Protein AF-A0A433X3C9-F1 (afdb_monomer_lite)

pLDDT: mean 90.74, std 9.91, range [53.59, 98.69]

Sequence (152 aa):
MRLFLNMAGFLLLQLAITLPAPLFGISFEDNDIPSSPPGWFVISVWFVLFPLMGYARWVVTRPPADRALGAWILGLATLCALYIYYTVGLSSALGISLLWCTLVGNGVVIVLAIVLALRTARRSRWAGVALGLVALWVSFASIGVVRDLIAG

Radius of gyration: 15.82 Å; chains: 1; bounding box: 46×26×42 Å

Foldseek 3Di:
DQLVCLLVVLVCLLCVLQVCCVVVVQDPVPPPLVLDDDPVVVVVLLNQLSSLLSNLLVQQCPVVHPVVLSVLSVVLSNLVSCQSCQQVVVCVPVVDHSLVSLLVSLVVSLVSLQVSLVVSVVRPVSSSVSSNVSNVVSVVVNVSSVVSVVVD

Organism: NCBI:txid1783274

InterPro domains:
  IPR004307 TspO/MBR-related protein [PF03073] (35-143)
  IPR038330 TspO/MBR-related superfamily [G3DSA:1.20.1260.100] (5-147)

Secondary structure (DSSP, 8-state):
-HHHHHHHHHHHHHHHHHTTGGGGT--STT---TTSPPHHHHHHHHHHHHHHHHHHHHHHTSSSP-HHHHHHHHHHHHHHHTHHIIIIIHHHHH---HHHHHHHHHHHHHHHHHHHHHHHHTT-HHHHHHHHHHHHHHHHHHHHHHHHHHH-

Structure (mmCIF, N/CA/C/O backbone):
data_AF-A0A433X3C9-F1
#
_entry.id   AF-A0A433X3C9-F1
#
loop_
_atom_site.group_PDB
_atom_site.id
_atom_site.type_symbol
_atom_site.label_atom_id
_atom_site.label_alt_id
_atom_site.label_comp_id
_atom_site.label_asym_id
_atom_site.label_entity_id
_atom_site.label_seq_id
_atom_site.pdbx_PDB_ins_code
_atom_site.Cartn_x
_atom_site.Cartn_y
_atom_site.Cartn_z
_atom_site.occupancy
_atom_site.B_iso_or_equiv
_atom_site.auth_seq_id
_atom_site.auth_comp_id
_atom_site.auth_asym_id
_atom_site.auth_atom_id
_atom_site.pdbx_PDB_model_num
ATOM 1 N N . MET A 1 1 ? -22.271 -4.595 6.812 1.00 74.75 1 MET A N 1
ATOM 2 C CA . MET A 1 1 ? -22.309 -3.675 5.649 1.00 74.75 1 MET A CA 1
ATOM 3 C C . MET A 1 1 ? -21.133 -2.693 5.586 1.00 74.75 1 MET A C 1
ATOM 5 O O . MET A 1 1 ? -20.443 -2.681 4.580 1.00 74.75 1 MET A O 1
ATOM 9 N N . ARG A 1 2 ? -20.833 -1.910 6.640 1.00 90.19 2 ARG A N 1
ATOM 10 C CA . ARG A 1 2 ? -19.759 -0.884 6.597 1.00 90.19 2 ARG A CA 1
ATOM 11 C C . ARG A 1 2 ? -18.340 -1.416 6.315 1.00 90.19 2 ARG A C 1
ATOM 13 O O . ARG A 1 2 ? -17.568 -0.712 5.678 1.00 90.19 2 ARG A O 1
ATOM 20 N N . LEU A 1 3 ? -18.008 -2.633 6.764 1.00 95.12 3 LEU A N 1
ATOM 21 C CA . LEU A 1 3 ? -16.717 -3.274 6.466 1.00 95.12 3 LEU A CA 1
ATOM 22 C C . LEU A 1 3 ? -16.588 -3.611 4.974 1.00 95.12 3 LEU A C 1
ATOM 24 O O . LEU A 1 3 ? -15.634 -3.184 4.337 1.00 95.12 3 LEU A O 1
ATOM 28 N N . PHE A 1 4 ? -17.580 -4.317 4.424 1.00 96.62 4 PHE A N 1
ATOM 29 C CA . PHE A 1 4 ? -17.607 -4.709 3.014 1.00 96.62 4 PHE A CA 1
ATOM 30 C C . PHE A 1 4 ? -17.439 -3.502 2.085 1.00 96.62 4 PHE A C 1
ATOM 32 O O . PHE A 1 4 ? -16.592 -3.528 1.203 1.00 96.62 4 PHE A O 1
ATOM 39 N N . LEU A 1 5 ? -18.157 -2.403 2.349 1.00 95.94 5 LEU A N 1
ATOM 40 C CA . LEU A 1 5 ? -18.013 -1.162 1.581 1.00 95.94 5 LEU A CA 1
ATOM 41 C C . LEU A 1 5 ? -16.599 -0.564 1.668 1.00 95.94 5 LEU A C 1
ATOM 43 O O . LEU A 1 5 ? -16.130 0.019 0.698 1.00 95.94 5 LEU A O 1
ATOM 47 N N . ASN A 1 6 ? -15.900 -0.707 2.802 1.00 94.50 6 ASN A N 1
ATOM 48 C CA . ASN A 1 6 ? -14.513 -0.248 2.921 1.00 94.50 6 ASN A CA 1
ATOM 49 C C . ASN A 1 6 ? -13.552 -1.121 2.111 1.00 94.50 6 ASN A C 1
ATOM 51 O O . ASN A 1 6 ? -12.712 -0.588 1.399 1.00 94.50 6 ASN A O 1
ATOM 55 N N . MET A 1 7 ? -13.704 -2.444 2.179 1.00 97.44 7 MET A N 1
ATOM 56 C CA . MET A 1 7 ? -12.882 -3.382 1.407 1.00 97.44 7 MET A CA 1
ATOM 57 C C . MET A 1 7 ? -13.105 -3.207 -0.100 1.00 97.44 7 MET A C 1
ATOM 59 O O . MET A 1 7 ? -12.145 -3.057 -0.851 1.00 97.44 7 MET A O 1
ATOM 63 N N . ALA A 1 8 ? -14.369 -3.138 -0.528 1.00 97.50 8 ALA A N 1
ATOM 64 C CA . ALA A 1 8 ? -14.738 -2.878 -1.915 1.00 97.50 8 ALA A CA 1
ATOM 65 C C . ALA A 1 8 ? -14.238 -1.506 -2.387 1.00 97.50 8 ALA A C 1
ATOM 67 O O . ALA A 1 8 ? -13.713 -1.396 -3.485 1.00 97.50 8 ALA A O 1
ATOM 68 N N . GLY A 1 9 ? -14.322 -0.470 -1.545 1.00 97.50 9 GLY A N 1
ATOM 69 C CA . GLY A 1 9 ? -13.798 0.857 -1.870 1.00 97.50 9 GLY A CA 1
ATOM 70 C C . GLY A 1 9 ? -12.293 0.866 -2.153 1.00 97.50 9 GLY A C 1
ATOM 71 O O . GLY A 1 9 ? -11.853 1.579 -3.047 1.00 97.50 9 GLY A O 1
ATOM 72 N N . PHE A 1 10 ? -11.505 0.050 -1.447 1.00 98.00 10 PHE A N 1
ATOM 73 C CA . PHE A 1 10 ? -10.068 -0.079 -1.712 1.00 98.00 10 PHE A CA 1
ATOM 74 C C . PHE A 1 10 ? -9.788 -0.847 -3.008 1.00 98.00 10 PHE A C 1
ATOM 76 O O . PHE A 1 10 ? -8.904 -0.450 -3.758 1.00 98.00 10 PHE A O 1
ATOM 83 N N . LEU A 1 11 ? -10.564 -1.887 -3.320 1.00 97.00 11 LEU A N 1
ATOM 84 C CA . LEU A 1 11 ? -10.474 -2.550 -4.628 1.00 97.00 11 LEU A CA 1
ATOM 85 C C . LEU A 1 11 ? -10.825 -1.597 -5.771 1.00 97.00 11 LEU A C 1
ATOM 87 O O . LEU A 1 11 ? -10.120 -1.538 -6.771 1.00 97.00 11 LEU A O 1
ATOM 91 N N . LEU A 1 12 ? -11.892 -0.816 -5.612 1.00 97.50 12 LEU A N 1
ATOM 92 C CA . LEU A 1 12 ? -12.280 0.182 -6.604 1.00 97.50 12 LEU A CA 1
ATOM 93 C C . LEU A 1 12 ? -11.212 1.267 -6.755 1.00 97.50 12 LEU A C 1
ATOM 95 O O . LEU A 1 12 ? -10.946 1.672 -7.877 1.00 97.50 12 LEU A O 1
ATOM 99 N N . LEU A 1 13 ? -10.566 1.695 -5.664 1.00 96.94 13 LEU A N 1
ATOM 100 C CA . LEU A 1 13 ? -9.425 2.615 -5.715 1.00 96.94 13 LEU A CA 1
ATOM 101 C C . LEU A 1 13 ? -8.271 2.032 -6.539 1.00 96.94 13 LEU A C 1
ATOM 103 O O . LEU A 1 13 ? -7.744 2.726 -7.404 1.00 96.94 13 LEU A O 1
ATOM 107 N N . GLN A 1 14 ? -7.903 0.771 -6.285 1.00 95.88 14 GLN A N 1
ATOM 108 C CA . GLN A 1 14 ? -6.870 0.075 -7.051 1.00 95.88 14 GLN A CA 1
ATOM 109 C C . GLN A 1 14 ? -7.214 0.101 -8.540 1.00 95.88 14 GLN A C 1
ATOM 111 O O . GLN A 1 14 ? -6.445 0.628 -9.333 1.00 95.88 14 GLN A O 1
ATOM 116 N N . LEU A 1 15 ? -8.396 -0.402 -8.905 1.00 94.94 15 LEU A N 1
ATOM 117 C CA . LEU A 1 15 ? -8.821 -0.503 -10.300 1.00 94.94 15 LEU A CA 1
ATOM 118 C C . LEU A 1 15 ? -8.936 0.864 -10.977 1.00 94.94 15 LEU A C 1
ATOM 120 O O . LEU A 1 15 ? -8.486 1.019 -12.106 1.00 94.94 15 LEU A O 1
ATOM 124 N N . ALA A 1 16 ? -9.498 1.860 -10.291 1.00 95.69 16 ALA A N 1
ATOM 125 C CA . ALA A 1 16 ? -9.671 3.204 -10.834 1.00 95.69 16 ALA A CA 1
ATOM 126 C C . ALA A 1 16 ? -8.336 3.880 -11.163 1.00 95.69 16 ALA A C 1
ATOM 128 O O . ALA A 1 16 ? -8.273 4.658 -12.109 1.00 95.69 16 ALA A O 1
ATOM 129 N N . ILE A 1 17 ? -7.282 3.585 -10.398 1.00 93.75 17 ILE A N 1
ATOM 130 C CA . ILE A 1 17 ? -5.947 4.133 -10.639 1.00 93.75 17 ILE A CA 1
ATOM 131 C C . ILE A 1 17 ? -5.175 3.275 -11.641 1.00 93.75 17 ILE A C 1
ATOM 133 O O . ILE A 1 17 ? -4.511 3.832 -12.500 1.00 93.75 17 ILE A O 1
ATOM 137 N N . THR A 1 18 ? -5.246 1.944 -11.582 1.00 89.69 18 THR A N 1
ATOM 138 C CA . THR A 1 18 ? -4.386 1.095 -12.423 1.00 89.69 18 THR A CA 1
ATOM 139 C C . THR A 1 18 ? -4.945 0.838 -13.821 1.00 89.69 18 THR A C 1
ATOM 141 O O . THR A 1 18 ? -4.165 0.697 -14.757 1.00 89.69 18 THR A O 1
ATOM 144 N N . LEU A 1 19 ? -6.273 0.769 -14.000 1.00 91.12 19 LEU A N 1
ATOM 145 C CA . LEU A 1 19 ? -6.885 0.500 -15.313 1.00 91.12 19 LEU A CA 1
ATOM 146 C C . LEU A 1 19 ? -6.600 1.578 -16.372 1.00 91.12 19 LEU A C 1
ATOM 148 O O . LEU A 1 19 ? -6.465 1.209 -17.535 1.00 91.12 19 LEU A O 1
ATOM 152 N N . PRO A 1 20 ? -6.491 2.877 -16.033 1.00 91.69 20 PRO A N 1
ATOM 153 C CA . PRO A 1 20 ? -6.126 3.895 -17.014 1.00 91.69 20 PRO A CA 1
ATOM 154 C C . PRO A 1 20 ? -4.658 3.862 -17.450 1.00 91.69 20 PRO A C 1
ATOM 156 O O . PRO A 1 20 ? -4.336 4.500 -18.444 1.00 91.69 20 PRO A O 1
ATOM 159 N N . ALA A 1 21 ? -3.755 3.173 -16.742 1.00 88.19 21 ALA A N 1
ATOM 160 C CA . ALA A 1 21 ? -2.315 3.230 -17.021 1.00 88.19 21 ALA A CA 1
ATOM 161 C C . ALA A 1 21 ? -1.941 2.887 -18.485 1.00 88.19 21 ALA A C 1
ATOM 163 O O . ALA A 1 21 ? -1.199 3.668 -19.088 1.00 88.19 21 ALA A O 1
ATOM 164 N N . PRO A 1 22 ? -2.524 1.850 -19.125 1.00 87.88 22 PRO A N 1
ATOM 165 C CA . PRO A 1 22 ? -2.270 1.561 -20.538 1.00 87.88 22 PRO A CA 1
ATOM 166 C C . PRO A 1 22 ? -2.698 2.684 -21.493 1.00 87.88 22 PRO A C 1
ATOM 168 O O . PRO A 1 22 ? -2.085 2.856 -22.542 1.00 87.88 22 PRO A O 1
ATOM 171 N N . LEU A 1 23 ? -3.703 3.495 -21.130 1.00 88.62 23 LEU A N 1
ATOM 172 C CA . LEU A 1 23 ? -4.127 4.653 -21.935 1.00 88.62 23 LEU A CA 1
ATOM 173 C C . LEU A 1 23 ? -3.048 5.745 -21.997 1.00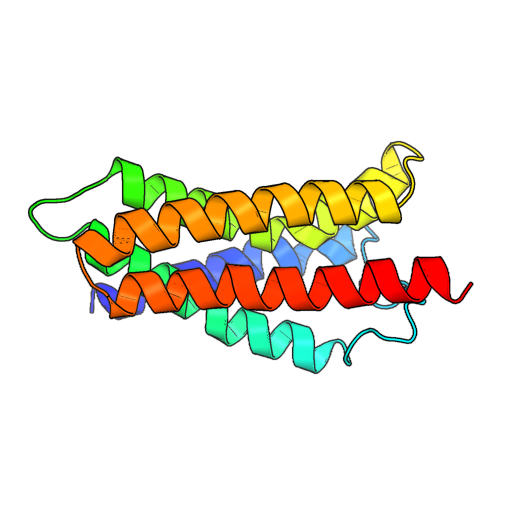 88.62 23 LEU A C 1
ATOM 175 O O . LEU A 1 23 ? -3.068 6.576 -22.899 1.00 88.62 23 LEU A O 1
ATOM 179 N N . PHE A 1 24 ? -2.108 5.733 -21.050 1.00 84.12 24 PHE A N 1
ATOM 180 C CA . PHE A 1 24 ? -0.953 6.628 -21.006 1.00 84.12 24 PHE A CA 1
ATOM 181 C C . PHE A 1 24 ? 0.325 5.974 -21.552 1.00 84.12 24 PHE A C 1
ATOM 183 O O . PHE A 1 24 ? 1.406 6.528 -21.375 1.00 84.12 24 PHE A O 1
ATOM 190 N N . GLY A 1 25 ? 0.224 4.799 -22.187 1.00 82.75 25 GLY A N 1
ATOM 191 C CA . GLY A 1 25 ? 1.384 4.047 -22.678 1.00 82.75 25 GLY A CA 1
ATOM 192 C C . GLY A 1 25 ? 2.236 3.434 -21.564 1.00 82.75 25 GLY A C 1
ATOM 193 O O . GLY A 1 25 ? 3.402 3.129 -21.783 1.00 82.75 25 GLY A O 1
ATOM 194 N N . ILE A 1 26 ? 1.676 3.277 -20.361 1.00 82.00 26 ILE A N 1
ATOM 195 C CA . ILE A 1 26 ? 2.362 2.695 -19.207 1.00 82.00 26 ILE A CA 1
ATOM 196 C C . ILE A 1 26 ? 1.934 1.226 -19.105 1.00 82.00 26 ILE A C 1
ATOM 198 O O . ILE A 1 26 ? 0.787 0.932 -18.757 1.00 82.00 26 ILE A O 1
ATOM 202 N N . SER A 1 27 ? 2.850 0.308 -19.416 1.00 76.00 27 SER A N 1
ATOM 203 C CA . SER A 1 27 ? 2.619 -1.139 -19.383 1.00 76.00 27 SER A CA 1
ATOM 204 C C . SER A 1 27 ? 3.534 -1.825 -18.359 1.00 76.00 27 SER A C 1
ATOM 206 O O . SER A 1 27 ? 4.620 -1.340 -18.043 1.00 76.00 27 SER A O 1
ATOM 208 N N . PHE A 1 28 ? 3.076 -2.953 -17.804 1.00 65.00 28 PHE A N 1
ATOM 209 C CA . PHE A 1 28 ? 3.917 -3.818 -16.968 1.00 65.00 28 PHE A CA 1
ATOM 210 C C . PHE A 1 28 ? 4.710 -4.845 -17.781 1.00 65.00 28 PHE A C 1
ATOM 212 O O . PHE A 1 28 ? 5.657 -5.410 -17.236 1.00 65.00 28 PHE A O 1
ATOM 219 N N . GLU A 1 29 ? 4.316 -5.094 -19.032 1.00 62.25 29 GLU A N 1
ATOM 220 C CA . GLU A 1 29 ? 4.902 -6.127 -19.895 1.00 62.25 29 GLU A CA 1
ATOM 221 C C . GLU A 1 29 ? 6.310 -5.752 -20.371 1.00 62.25 29 GLU A C 1
ATOM 223 O O . GLU A 1 29 ? 7.119 -6.642 -20.594 1.00 62.25 29 GLU A O 1
ATOM 228 N N . ASP A 1 30 ? 6.635 -4.457 -20.407 1.00 53.59 30 ASP A N 1
ATOM 229 C CA . ASP A 1 30 ? 7.946 -3.950 -20.841 1.00 53.59 30 ASP A CA 1
ATOM 230 C C . ASP A 1 30 ? 9.038 -4.016 -19.751 1.00 53.59 30 ASP A C 1
ATOM 232 O O . ASP A 1 30 ? 10.141 -3.500 -19.930 1.00 53.59 30 ASP A O 1
ATOM 236 N N . ASN A 1 31 ? 8.751 -4.613 -18.587 1.00 56.91 31 ASN A N 1
ATOM 237 C CA . ASN A 1 31 ? 9.751 -4.781 -17.531 1.00 56.91 31 ASN A CA 1
ATOM 238 C C . ASN A 1 31 ? 10.497 -6.110 -17.719 1.00 56.91 31 ASN A C 1
ATOM 240 O O . ASN A 1 31 ? 10.066 -7.139 -17.200 1.00 56.91 31 ASN A O 1
ATOM 244 N N . ASP A 1 32 ? 11.646 -6.067 -18.397 1.00 56.12 32 ASP A N 1
ATOM 245 C CA . ASP A 1 32 ? 12.600 -7.180 -18.585 1.00 56.12 32 ASP A CA 1
ATOM 246 C C . ASP A 1 32 ? 13.318 -7.590 -17.276 1.00 56.12 32 ASP A C 1
AT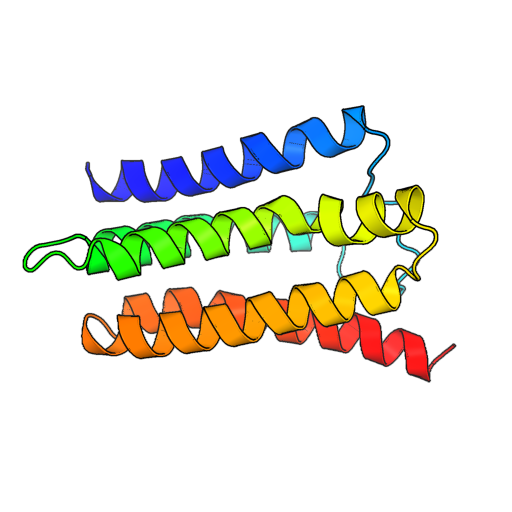OM 248 O O . ASP A 1 32 ? 14.535 -7.744 -17.234 1.00 56.12 32 ASP A O 1
ATOM 252 N N . ILE A 1 33 ? 12.590 -7.731 -16.166 1.00 64.00 33 ILE A N 1
ATOM 253 C CA . ILE A 1 33 ? 13.123 -8.145 -14.860 1.00 64.00 33 ILE A CA 1
ATOM 254 C C . ILE A 1 33 ? 12.932 -9.668 -14.750 1.00 64.00 33 ILE A C 1
ATOM 256 O O . ILE A 1 33 ? 11.828 -10.105 -14.402 1.00 64.00 33 ILE A O 1
ATOM 260 N N . PRO A 1 34 ? 13.952 -10.508 -15.035 1.00 64.81 34 PRO A N 1
ATOM 261 C CA . PRO A 1 34 ? 13.771 -11.955 -15.190 1.00 64.81 34 PRO A CA 1
ATOM 262 C C . PRO A 1 34 ? 13.348 -12.650 -13.894 1.00 64.81 34 PRO A C 1
ATOM 264 O O . PRO A 1 34 ? 12.760 -13.731 -13.926 1.00 64.81 34 PRO A O 1
ATOM 267 N N . SER A 1 35 ? 13.649 -12.042 -12.742 1.00 70.94 35 SER A N 1
ATOM 268 C CA . SER A 1 35 ? 13.260 -12.562 -11.431 1.00 70.94 35 SER A CA 1
ATOM 269 C C . SER A 1 35 ? 11.838 -12.181 -11.004 1.00 70.94 35 SER A C 1
ATOM 271 O O . SER A 1 35 ? 11.370 -12.652 -9.960 1.00 70.94 35 SER A O 1
ATOM 273 N N . SER A 1 36 ? 11.133 -11.352 -11.783 1.00 75.19 36 SER A N 1
ATOM 274 C CA . SER A 1 36 ? 9.777 -10.926 -11.442 1.00 75.19 36 SER A CA 1
ATOM 275 C C . SER A 1 36 ? 8.779 -12.076 -11.578 1.00 75.19 36 SER A C 1
ATOM 277 O O . SER A 1 36 ? 8.798 -12.811 -12.568 1.00 75.19 36 SER A O 1
ATOM 279 N N . PRO A 1 37 ? 7.862 -12.249 -10.607 1.00 80.56 37 PRO A N 1
ATOM 280 C CA . PRO A 1 37 ? 6.785 -13.209 -10.762 1.00 80.56 37 PRO A CA 1
ATOM 281 C C . PRO A 1 37 ? 5.876 -12.808 -11.936 1.00 80.56 37 PRO A C 1
ATOM 283 O O . PRO A 1 37 ? 5.793 -11.625 -12.276 1.00 80.56 37 PRO A O 1
ATOM 286 N N . PRO A 1 38 ? 5.129 -13.764 -12.517 1.00 83.81 38 PRO A N 1
ATOM 287 C CA . PRO A 1 38 ? 4.192 -13.471 -13.595 1.00 83.81 38 PRO A CA 1
ATOM 288 C C . PRO A 1 38 ? 3.218 -12.344 -13.226 1.00 83.81 38 PRO A C 1
ATOM 290 O O . PRO A 1 38 ? 2.720 -12.294 -12.098 1.00 83.81 38 PRO A O 1
ATOM 293 N N . GLY A 1 39 ? 2.867 -11.485 -14.188 1.00 82.38 39 GLY A N 1
ATOM 294 C CA . GLY A 1 39 ? 1.995 -10.328 -13.941 1.00 82.38 39 GLY A CA 1
ATOM 295 C C . GLY A 1 39 ? 0.652 -10.685 -13.287 1.00 82.38 39 GLY A C 1
ATOM 296 O O . GLY A 1 39 ? 0.197 -9.989 -12.378 1.00 82.38 39 GLY A O 1
ATOM 297 N N . TRP A 1 40 ? 0.053 -11.827 -13.650 1.00 83.81 40 TRP A N 1
ATOM 298 C CA . TRP A 1 40 ? -1.189 -12.311 -13.030 1.00 83.81 40 TRP A CA 1
ATOM 299 C C . TRP A 1 40 ? -1.041 -12.576 -11.522 1.00 83.81 40 TRP A C 1
ATOM 301 O O . TRP A 1 40 ? -1.988 -12.357 -10.760 1.00 83.81 40 TRP A O 1
ATOM 311 N N . PHE A 1 41 ? 0.141 -13.009 -11.070 1.00 88.56 41 PHE A N 1
ATOM 312 C CA . PHE A 1 41 ? 0.423 -13.250 -9.657 1.00 88.56 41 PHE A CA 1
ATOM 313 C C . PHE A 1 41 ? 0.513 -11.926 -8.897 1.00 88.56 41 PHE A C 1
ATOM 315 O O . PHE A 1 41 ? -0.111 -11.779 -7.847 1.00 88.56 41 PHE A O 1
ATOM 322 N N . VAL A 1 42 ? 1.199 -10.927 -9.465 1.00 88.75 42 VAL A N 1
ATOM 323 C CA . VAL A 1 42 ? 1.278 -9.569 -8.899 1.00 88.75 42 VAL A CA 1
ATOM 324 C C . VAL A 1 42 ? -0.118 -8.966 -8.736 1.00 88.75 42 VAL A C 1
ATOM 326 O O . VAL A 1 42 ? -0.456 -8.467 -7.661 1.00 88.75 42 VAL A O 1
ATOM 329 N N . ILE A 1 43 ? -0.957 -9.066 -9.772 1.00 89.19 43 ILE A N 1
ATOM 330 C CA . ILE A 1 43 ? -2.351 -8.604 -9.736 1.00 89.19 43 ILE A CA 1
ATOM 331 C C . ILE A 1 43 ? -3.113 -9.311 -8.610 1.00 89.19 43 ILE A C 1
ATOM 333 O O . ILE A 1 43 ? -3.747 -8.649 -7.787 1.00 89.19 43 ILE A O 1
ATOM 337 N N . SER A 1 44 ? -3.007 -10.638 -8.530 1.00 93.12 44 SER A N 1
ATOM 338 C CA . SER A 1 44 ? -3.702 -11.449 -7.522 1.00 93.12 44 SER A CA 1
ATOM 339 C C . SER A 1 44 ? -3.320 -11.056 -6.093 1.00 93.12 44 SER A C 1
ATOM 341 O O . SER A 1 44 ? -4.193 -10.937 -5.234 1.00 93.12 44 SER A O 1
ATOM 343 N N . VAL A 1 45 ? -2.035 -10.792 -5.835 1.00 95.75 45 VAL A N 1
ATOM 344 C CA . VAL A 1 45 ? -1.571 -10.334 -4.518 1.00 95.75 45 VAL A CA 1
ATOM 345 C C . VAL A 1 45 ? -2.201 -8.991 -4.157 1.00 95.75 45 VAL A C 1
ATOM 347 O O . VAL A 1 45 ? -2.743 -8.844 -3.060 1.00 95.75 45 VAL A O 1
ATOM 350 N N . TRP A 1 46 ? -2.217 -8.021 -5.073 1.00 95.62 46 TRP A N 1
ATOM 351 C CA . TRP A 1 46 ? -2.839 -6.723 -4.798 1.00 95.62 46 TRP A CA 1
ATOM 352 C C . TRP A 1 46 ? -4.355 -6.817 -4.594 1.00 95.62 46 TRP A C 1
ATOM 354 O O . TRP A 1 46 ? -4.877 -6.175 -3.681 1.00 95.62 46 TRP A O 1
ATOM 364 N N . PHE A 1 47 ? -5.041 -7.697 -5.331 1.00 96.12 47 PHE A N 1
ATOM 365 C CA . PHE A 1 47 ? -6.460 -8.005 -5.109 1.00 96.12 47 PHE A CA 1
ATOM 366 C C . PHE A 1 47 ? -6.756 -8.531 -3.696 1.00 96.12 47 PHE A C 1
ATOM 368 O O . PHE A 1 47 ? -7.882 -8.401 -3.224 1.00 96.12 47 PHE A O 1
ATOM 375 N N . VAL A 1 48 ? -5.764 -9.089 -2.997 1.00 98.00 48 VAL A N 1
ATOM 376 C CA . VAL A 1 48 ? -5.879 -9.481 -1.584 1.00 98.00 48 VAL A CA 1
ATOM 377 C C . VAL A 1 48 ? -5.466 -8.338 -0.652 1.00 98.00 48 VAL A C 1
ATOM 379 O O . VAL A 1 48 ? -6.168 -8.041 0.318 1.00 98.00 48 VAL A O 1
ATOM 382 N N . LEU A 1 49 ? -4.353 -7.660 -0.938 1.00 98.19 49 LEU A N 1
ATOM 383 C CA . LEU A 1 49 ? -3.798 -6.622 -0.063 1.00 98.19 49 LEU A CA 1
ATOM 384 C C . LEU A 1 49 ? -4.689 -5.374 0.042 1.00 98.19 49 LEU A C 1
ATOM 386 O O . LEU A 1 49 ? -4.819 -4.813 1.132 1.00 98.19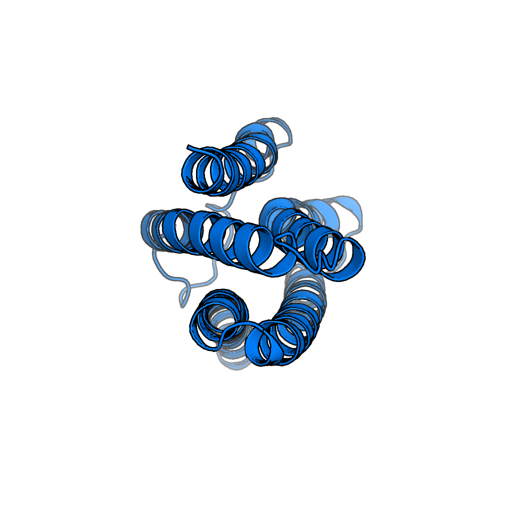 49 LEU A O 1
ATOM 390 N N . PHE A 1 50 ? -5.348 -4.943 -1.037 1.00 98.38 50 PHE A N 1
ATOM 391 C CA . PHE A 1 50 ? -6.236 -3.772 -0.994 1.00 98.38 50 PHE A CA 1
ATOM 392 C C . PHE A 1 50 ? -7.442 -3.963 -0.060 1.00 98.38 50 PHE A C 1
ATOM 394 O O . PHE A 1 50 ? -7.654 -3.116 0.816 1.00 98.38 50 PHE A O 1
ATOM 401 N N . PRO A 1 51 ? -8.197 -5.075 -0.137 1.00 98.38 51 PRO A N 1
ATOM 402 C CA . PRO A 1 51 ? -9.211 -5.403 0.861 1.00 98.38 51 PRO A CA 1
ATOM 403 C C . PRO A 1 51 ? -8.676 -5.434 2.293 1.00 98.38 51 PRO A C 1
ATOM 405 O O . PRO A 1 51 ? -9.350 -4.951 3.203 1.00 98.38 51 PRO A O 1
ATOM 408 N N . LEU A 1 52 ? -7.467 -5.961 2.510 1.00 98.44 52 LEU A N 1
ATOM 409 C CA . LEU A 1 52 ? -6.832 -6.003 3.831 1.00 98.44 52 LEU A CA 1
ATOM 410 C C . LEU A 1 52 ? -6.514 -4.601 4.375 1.00 98.44 52 LEU A C 1
ATOM 412 O O . LEU A 1 52 ? -6.775 -4.327 5.550 1.00 98.44 52 LEU A O 1
ATOM 416 N N . MET A 1 53 ? -6.047 -3.680 3.528 1.00 98.62 53 MET A N 1
ATOM 417 C CA . MET A 1 53 ? -5.901 -2.264 3.889 1.00 98.62 53 MET A CA 1
ATOM 418 C C . MET A 1 53 ? -7.260 -1.617 4.206 1.00 98.62 53 MET A C 1
ATOM 420 O O . MET A 1 53 ? -7.382 -0.891 5.196 1.00 98.62 53 MET A O 1
ATOM 424 N N . GLY A 1 54 ? -8.307 -1.936 3.438 1.00 98.19 54 GLY A N 1
ATOM 425 C CA . GLY A 1 54 ? -9.680 -1.497 3.713 1.00 98.19 54 GLY A CA 1
ATOM 426 C C . GLY A 1 54 ? -10.214 -2.015 5.055 1.00 98.19 54 GLY A C 1
ATOM 427 O O . GLY A 1 54 ? -10.832 -1.265 5.815 1.00 98.19 54 GLY A O 1
ATOM 428 N N . TYR A 1 55 ? -9.916 -3.270 5.403 1.00 98.38 55 TYR A N 1
ATOM 429 C CA . TYR A 1 55 ? -10.192 -3.829 6.728 1.00 98.38 55 TYR A CA 1
ATOM 430 C C . TYR A 1 55 ? -9.445 -3.062 7.828 1.00 98.38 55 TYR A C 1
ATOM 432 O O . TYR A 1 55 ? -10.067 -2.641 8.807 1.00 98.38 55 TYR A O 1
ATOM 440 N N . ALA A 1 56 ? -8.143 -2.813 7.660 1.00 98.38 56 ALA A N 1
ATOM 441 C CA . ALA A 1 56 ? -7.347 -2.077 8.640 1.00 98.38 56 ALA A CA 1
ATOM 442 C C . ALA A 1 56 ? -7.876 -0.650 8.861 1.00 98.38 56 ALA A C 1
ATOM 444 O O . ALA A 1 56 ? -8.059 -0.221 10.005 1.00 98.38 56 ALA A O 1
ATOM 445 N N . ARG A 1 57 ? -8.225 0.058 7.779 1.00 98.31 57 ARG A N 1
ATOM 446 C CA . ARG A 1 57 ? -8.852 1.384 7.848 1.00 98.31 57 ARG A CA 1
ATOM 447 C C . ARG A 1 57 ? -10.195 1.339 8.571 1.00 98.31 57 ARG A C 1
ATOM 449 O O . ARG A 1 57 ? -10.478 2.201 9.409 1.00 98.31 57 ARG A O 1
ATOM 456 N N . TRP A 1 58 ? -11.036 0.352 8.267 1.00 97.88 58 TRP A N 1
ATOM 457 C CA . TRP A 1 58 ? -12.311 0.180 8.958 1.00 97.88 58 TRP A CA 1
ATOM 458 C C . TRP A 1 58 ? -12.106 0.006 10.465 1.00 97.88 58 TRP A C 1
ATOM 460 O O . TRP A 1 58 ? -12.801 0.654 11.241 1.00 97.88 58 TRP A O 1
ATOM 470 N N . VAL A 1 59 ? -11.120 -0.788 10.895 1.00 97.75 59 VAL A N 1
ATOM 471 C CA . VAL A 1 59 ? -10.824 -0.986 12.323 1.00 97.75 59 VAL A CA 1
ATOM 472 C C . VAL A 1 59 ? -10.443 0.322 13.021 1.00 97.75 59 VAL A C 1
ATOM 474 O O . VAL A 1 59 ? -11.000 0.628 14.075 1.00 97.75 59 VAL A O 1
ATOM 477 N N . VAL A 1 60 ? -9.534 1.118 12.451 1.00 97.50 60 VAL A N 1
ATOM 478 C CA . VAL A 1 60 ? -9.040 2.346 13.113 1.00 97.50 60 VAL A CA 1
ATOM 479 C C . VAL A 1 60 ? -10.052 3.492 13.097 1.00 97.50 60 VAL A C 1
ATOM 481 O O . VAL A 1 60 ? -9.999 4.381 13.943 1.00 97.50 60 VAL A O 1
ATOM 484 N N . THR A 1 61 ? -11.020 3.460 12.179 1.00 96.75 61 THR A N 1
ATOM 485 C CA . THR A 1 61 ? -12.081 4.476 12.082 1.00 96.75 61 THR A CA 1
ATOM 486 C C . THR A 1 61 ? -13.303 4.170 12.953 1.00 96.75 61 THR A C 1
ATOM 488 O O . THR A 1 61 ? -14.233 4.980 13.011 1.00 96.75 61 THR A O 1
ATOM 491 N N . ARG A 1 62 ? -13.311 3.042 13.679 1.00 95.06 62 ARG A N 1
ATOM 492 C CA . ARG A 1 62 ? -14.342 2.735 14.682 1.00 95.06 62 ARG A CA 1
ATOM 493 C C . ARG A 1 62 ? -14.087 3.467 16.006 1.00 95.06 62 ARG A C 1
ATOM 495 O O . ARG A 1 62 ? -12.928 3.671 16.360 1.00 95.06 62 ARG A O 1
ATOM 502 N N . PRO A 1 63 ? -15.148 3.822 16.762 1.00 93.62 63 PRO A N 1
ATOM 503 C CA . PRO A 1 63 ? -15.026 4.481 18.060 1.00 93.62 63 PRO A CA 1
ATOM 504 C C . PRO A 1 63 ? -14.096 3.742 19.045 1.00 93.62 63 PRO A C 1
ATOM 506 O O . PRO A 1 63 ? -14.241 2.527 19.189 1.00 93.62 63 PRO A O 1
ATOM 509 N N . PRO A 1 64 ? -13.178 4.455 19.730 1.00 91.50 64 PRO A N 1
ATOM 510 C CA . PRO A 1 64 ? -12.852 5.872 19.516 1.00 91.50 64 PRO A CA 1
ATOM 511 C C . PRO A 1 64 ? -12.168 6.069 18.152 1.00 91.50 64 PRO A C 1
ATOM 513 O O . PRO A 1 64 ? -11.165 5.436 17.881 1.00 91.50 64 PRO A O 1
ATOM 516 N N . ALA A 1 65 ? -12.689 6.890 17.243 1.00 94.38 65 ALA A N 1
ATOM 517 C CA . ALA A 1 65 ? -12.179 6.901 15.866 1.00 94.38 65 ALA A CA 1
ATOM 518 C C . ALA A 1 65 ? -10.820 7.615 15.758 1.00 94.38 65 ALA A C 1
ATOM 520 O O . ALA A 1 65 ? -10.694 8.754 16.196 1.00 94.38 65 ALA A O 1
ATOM 521 N N . ASP A 1 66 ? -9.838 6.988 15.107 1.00 96.81 66 ASP A N 1
ATOM 522 C CA . ASP A 1 66 ? -8.588 7.634 14.689 1.00 96.81 66 ASP A CA 1
ATOM 523 C C . ASP A 1 66 ? -8.663 7.957 13.189 1.00 96.81 66 ASP A C 1
ATOM 525 O O . ASP A 1 66 ? -8.263 7.182 12.314 1.00 96.81 66 ASP A O 1
ATOM 529 N N . ARG A 1 67 ? -9.269 9.110 12.882 1.00 95.94 67 ARG A N 1
ATOM 530 C CA . ARG A 1 67 ? -9.482 9.556 11.496 1.00 95.94 67 ARG A CA 1
ATOM 531 C C . ARG A 1 67 ? -8.167 9.847 10.776 1.00 95.94 67 ARG A C 1
ATOM 533 O O . ARG A 1 67 ? -8.086 9.596 9.577 1.00 95.94 67 ARG A O 1
ATOM 540 N N . ALA A 1 68 ? -7.156 10.333 11.497 1.00 97.81 68 ALA A N 1
ATOM 541 C CA . ALA A 1 68 ? -5.843 10.618 10.933 1.00 97.81 68 ALA A CA 1
ATOM 542 C C . ALA A 1 68 ? -5.159 9.321 10.490 1.00 97.81 68 ALA A C 1
ATOM 544 O O . ALA A 1 68 ? -4.737 9.215 9.341 1.00 97.81 68 ALA A O 1
ATOM 545 N N . LEU A 1 69 ? -5.128 8.299 11.351 1.00 97.75 69 LEU A N 1
ATOM 546 C CA . LEU A 1 69 ? -4.582 6.989 10.992 1.00 97.75 69 LEU A CA 1
ATOM 547 C C . LEU A 1 69 ? -5.346 6.360 9.819 1.00 97.75 69 LEU A C 1
ATOM 549 O O . LEU A 1 69 ? -4.735 5.826 8.896 1.00 97.75 69 LEU A O 1
ATOM 553 N N . GLY A 1 70 ? -6.676 6.487 9.803 1.00 97.88 70 GLY A N 1
ATOM 554 C CA . GLY A 1 70 ? -7.498 6.037 8.678 1.00 97.88 70 GLY A CA 1
ATOM 555 C C . GLY A 1 70 ? -7.196 6.754 7.353 1.00 97.88 70 GLY A C 1
ATOM 556 O O . GLY A 1 70 ? -7.251 6.120 6.299 1.00 97.88 70 GLY A O 1
ATOM 557 N N . ALA A 1 71 ? -6.867 8.049 7.387 1.00 98.19 71 ALA A N 1
ATOM 558 C CA . ALA A 1 71 ? -6.453 8.813 6.209 1.00 98.19 71 ALA A CA 1
ATOM 559 C C . ALA A 1 71 ? -5.058 8.399 5.720 1.00 98.19 71 ALA A C 1
ATOM 561 O O . ALA A 1 71 ? -4.860 8.236 4.520 1.00 98.19 71 ALA A O 1
ATOM 562 N N . TRP A 1 72 ? -4.120 8.136 6.633 1.00 98.50 72 TRP A N 1
ATOM 563 C CA . TRP A 1 72 ? -2.796 7.630 6.270 1.00 98.50 72 TRP A CA 1
ATOM 564 C C . TRP A 1 72 ? -2.839 6.239 5.627 1.00 98.50 72 TRP A C 1
ATOM 566 O O . TRP A 1 72 ? -2.106 5.999 4.673 1.00 98.50 72 TRP A O 1
ATOM 576 N N . ILE A 1 73 ? -3.722 5.342 6.083 1.00 98.56 73 ILE A N 1
ATOM 577 C CA . ILE A 1 73 ? -3.926 4.033 5.431 1.00 98.56 73 ILE A CA 1
ATOM 578 C C . ILE A 1 73 ? -4.479 4.207 4.011 1.00 98.56 73 ILE A C 1
ATOM 580 O O . ILE A 1 73 ? -4.063 3.495 3.100 1.00 98.56 73 ILE A O 1
ATOM 584 N N . LEU A 1 74 ? -5.388 5.165 3.804 1.00 98.44 74 LEU A N 1
ATOM 585 C CA . LEU A 1 74 ? -5.859 5.501 2.459 1.00 98.44 74 LEU A CA 1
ATOM 586 C C . LEU A 1 74 ? -4.714 6.049 1.594 1.00 98.44 74 LEU A C 1
ATOM 588 O O . LEU A 1 74 ? -4.559 5.610 0.463 1.00 98.44 74 LEU A O 1
ATOM 592 N N . GLY A 1 75 ? -3.883 6.941 2.140 1.00 98.25 75 GLY A N 1
ATOM 593 C CA . GLY A 1 75 ? -2.698 7.464 1.456 1.00 98.25 75 GLY A CA 1
ATOM 594 C C . GLY A 1 75 ? -1.706 6.370 1.056 1.00 98.25 75 GLY A C 1
ATOM 595 O O . GLY A 1 75 ? -1.230 6.373 -0.074 1.00 98.25 75 GLY A O 1
ATOM 596 N N . LEU A 1 76 ? -1.456 5.393 1.936 1.00 98.38 76 LEU A N 1
ATOM 597 C CA . LEU A 1 76 ? -0.638 4.219 1.620 1.00 98.38 76 LEU A CA 1
ATOM 598 C C . LEU A 1 76 ? -1.220 3.428 0.441 1.00 98.38 76 LEU A C 1
ATOM 600 O O . LEU A 1 76 ? -0.481 3.082 -0.475 1.00 98.38 76 LEU A O 1
ATOM 604 N N . ALA A 1 77 ? -2.528 3.157 0.442 1.00 98.19 77 ALA A N 1
ATOM 605 C CA . ALA A 1 77 ? -3.173 2.423 -0.646 1.00 98.19 77 ALA A CA 1
ATOM 606 C C . ALA A 1 77 ? -3.136 3.191 -1.972 1.00 98.19 77 ALA A C 1
ATOM 608 O O . ALA A 1 77 ? -2.859 2.594 -3.009 1.00 98.19 77 ALA A O 1
ATOM 609 N N . THR A 1 78 ? -3.352 4.508 -1.940 1.00 97.75 78 THR A N 1
ATOM 610 C CA . THR A 1 78 ? -3.194 5.370 -3.117 1.00 97.75 78 THR A CA 1
ATOM 611 C C . THR A 1 78 ? -1.763 5.323 -3.639 1.00 97.75 78 THR A C 1
ATOM 613 O O . THR A 1 78 ? -1.568 5.157 -4.837 1.00 97.75 78 THR A O 1
ATOM 616 N N . LEU A 1 79 ? -0.760 5.402 -2.757 1.00 96.75 79 LEU A N 1
ATOM 617 C CA . LEU A 1 79 ? 0.642 5.287 -3.151 1.00 96.75 79 LEU A CA 1
ATOM 618 C C . LEU A 1 79 ? 0.920 3.921 -3.793 1.00 96.75 79 LEU A C 1
ATOM 620 O O . LEU A 1 79 ? 1.479 3.871 -4.877 1.00 96.75 79 LEU A O 1
ATOM 624 N N . CYS A 1 80 ? 0.442 2.826 -3.198 1.00 96.62 80 CYS A N 1
ATOM 625 C CA . CYS A 1 80 ? 0.580 1.490 -3.787 1.00 96.62 80 CYS A CA 1
ATOM 626 C C . CYS A 1 80 ? -0.074 1.394 -5.176 1.00 96.62 80 CYS A C 1
ATOM 628 O O . CYS A 1 80 ? 0.501 0.805 -6.085 1.00 96.62 80 CYS A O 1
ATOM 630 N N . ALA A 1 81 ? -1.257 1.986 -5.363 1.00 95.19 81 ALA A N 1
ATOM 631 C CA . ALA A 1 81 ? -1.944 1.992 -6.655 1.00 95.19 81 ALA A CA 1
ATOM 632 C C . ALA A 1 81 ? -1.207 2.842 -7.704 1.00 95.19 81 ALA A C 1
ATOM 634 O O . ALA A 1 81 ? -1.189 2.500 -8.883 1.00 95.19 81 ALA A O 1
ATOM 635 N N . LEU A 1 82 ? -0.565 3.930 -7.267 1.00 94.69 82 LEU A N 1
ATOM 636 C CA . LEU A 1 82 ? 0.233 4.815 -8.114 1.00 94.69 82 LEU A CA 1
ATOM 637 C C . LEU A 1 82 ? 1.606 4.238 -8.490 1.00 94.69 82 LEU A C 1
ATOM 639 O O . LEU A 1 82 ? 2.340 4.904 -9.218 1.00 94.69 82 LEU A O 1
ATOM 643 N N . TYR A 1 83 ? 1.943 3.022 -8.043 1.00 91.06 83 TYR A N 1
ATOM 644 C CA . TYR A 1 83 ? 3.240 2.384 -8.285 1.00 91.06 83 TYR A CA 1
ATOM 645 C C . TYR A 1 83 ? 3.698 2.493 -9.734 1.00 91.06 83 TYR A C 1
ATOM 647 O O . TYR A 1 83 ? 4.753 3.060 -9.997 1.00 91.06 83 TYR A O 1
ATOM 655 N N . ILE A 1 84 ? 2.866 2.042 -10.674 1.00 88.00 84 ILE A N 1
ATOM 656 C CA . ILE A 1 84 ? 3.218 2.020 -12.098 1.00 88.00 84 ILE A CA 1
ATOM 657 C C . ILE A 1 84 ? 3.511 3.425 -12.658 1.00 88.00 84 ILE A C 1
ATOM 659 O O . ILE A 1 84 ? 4.333 3.593 -13.555 1.00 88.00 84 ILE A O 1
ATOM 663 N N . TYR A 1 85 ? 2.882 4.458 -12.094 1.00 90.56 85 TYR A N 1
ATOM 664 C CA . TYR A 1 85 ? 3.067 5.839 -12.526 1.00 90.56 85 TYR A CA 1
ATOM 665 C C . TYR A 1 85 ? 4.377 6.425 -12.013 1.00 90.56 85 TYR A C 1
ATOM 667 O O . TYR A 1 85 ? 5.080 7.083 -12.775 1.00 90.56 85 TYR A O 1
ATOM 675 N N . TYR A 1 86 ? 4.729 6.204 -10.743 1.00 88.06 86 TYR A N 1
ATOM 676 C CA . TYR A 1 86 ? 5.976 6.755 -10.207 1.00 88.06 86 TYR A CA 1
ATOM 677 C C . TYR A 1 86 ? 7.210 5.915 -10.545 1.00 88.06 86 TYR A C 1
ATOM 679 O O . TYR A 1 86 ? 8.324 6.404 -10.365 1.00 88.06 86 TYR A O 1
ATOM 687 N N . THR A 1 87 ? 7.042 4.673 -11.008 1.00 88.00 87 THR A N 1
ATOM 688 C CA . THR A 1 87 ? 8.144 3.857 -11.528 1.00 88.00 87 THR A CA 1
ATOM 689 C C . THR A 1 87 ? 8.315 4.070 -13.023 1.00 88.00 87 THR A C 1
ATOM 691 O O . THR A 1 87 ? 9.224 4.789 -13.430 1.00 88.00 87 THR A O 1
ATOM 694 N N . VAL A 1 88 ? 7.423 3.503 -13.832 1.00 84.38 88 VAL A N 1
ATOM 695 C CA . VAL A 1 88 ? 7.514 3.525 -15.296 1.00 84.38 88 VAL A CA 1
ATOM 696 C C . VAL A 1 88 ? 7.237 4.929 -15.823 1.00 84.38 88 VAL A C 1
ATOM 698 O O . VAL A 1 88 ? 8.066 5.481 -16.539 1.00 84.38 88 VAL A O 1
ATOM 701 N N . GLY A 1 89 ? 6.129 5.552 -15.406 1.00 85.06 89 GLY A N 1
ATOM 702 C CA . GLY A 1 89 ? 5.740 6.878 -15.906 1.00 85.06 89 GLY A CA 1
ATOM 703 C C . GLY A 1 89 ? 6.748 7.987 -15.574 1.00 85.06 89 GLY A C 1
ATOM 704 O O . GLY A 1 89 ? 7.055 8.832 -16.414 1.00 85.06 89 GLY A O 1
ATOM 705 N N . LEU A 1 90 ? 7.304 7.983 -14.360 1.00 85.06 90 LEU A N 1
ATOM 706 C CA . LEU A 1 90 ? 8.314 8.962 -13.948 1.00 85.06 90 LEU A CA 1
ATOM 707 C C . LEU A 1 90 ? 9.650 8.725 -14.659 1.00 85.06 90 LEU A C 1
ATOM 709 O O . LEU A 1 90 ? 10.309 9.685 -15.056 1.00 85.06 90 LEU A O 1
ATOM 713 N N . SER A 1 91 ? 10.032 7.456 -14.835 1.00 86.06 91 SER A N 1
ATOM 714 C CA . SER A 1 91 ? 11.245 7.084 -15.561 1.00 86.06 91 SER A CA 1
ATOM 715 C C . SER A 1 91 ? 11.172 7.526 -17.022 1.00 86.06 91 SER A C 1
ATOM 717 O O . SER A 1 91 ? 12.095 8.184 -17.502 1.00 86.06 91 SER A O 1
ATOM 719 N N . SER A 1 92 ? 10.045 7.276 -17.699 1.00 84.38 92 SER A N 1
ATOM 720 C CA . SER A 1 92 ? 9.846 7.680 -19.094 1.00 84.38 92 SER A CA 1
ATOM 721 C C . SER A 1 92 ? 9.768 9.198 -19.268 1.00 84.38 92 SER A C 1
ATOM 723 O O . SER A 1 92 ? 10.258 9.723 -20.262 1.00 84.38 92 SER A O 1
ATOM 725 N N . ALA A 1 93 ? 9.168 9.919 -18.314 1.00 85.94 93 ALA A N 1
ATOM 726 C CA . ALA A 1 93 ? 8.986 11.368 -18.414 1.00 85.94 93 ALA A CA 1
ATOM 727 C C . ALA A 1 93 ? 10.240 12.179 -18.044 1.00 85.94 93 ALA A C 1
ATOM 729 O O . ALA A 1 93 ? 10.504 13.208 -18.660 1.00 85.94 93 ALA A O 1
ATOM 730 N N . LEU A 1 94 ? 10.990 11.751 -17.022 1.00 85.75 94 LEU A N 1
ATOM 731 C CA . LEU A 1 94 ? 12.124 12.509 -16.473 1.00 85.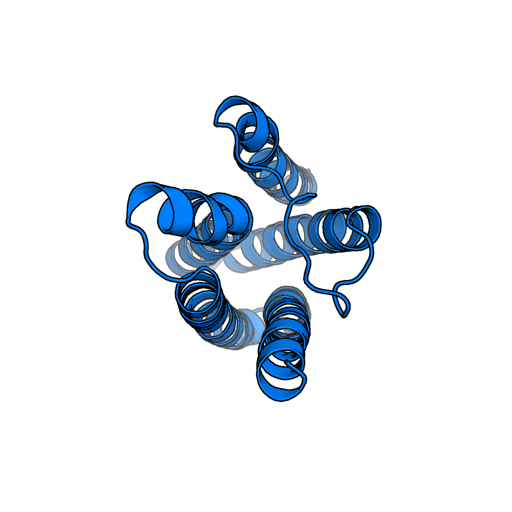75 94 LEU A CA 1
ATOM 732 C C . LEU A 1 94 ? 13.493 11.946 -16.878 1.00 85.75 94 LEU A C 1
ATOM 734 O O . LEU A 1 94 ? 14.512 12.530 -16.518 1.00 85.75 94 LEU A O 1
ATOM 738 N N . GLY A 1 95 ? 13.539 10.805 -17.574 1.00 83.56 95 GLY A N 1
ATOM 739 C CA . GLY A 1 95 ? 14.791 10.123 -17.921 1.00 83.56 95 GLY A CA 1
ATOM 740 C C . GLY A 1 95 ? 15.557 9.587 -16.704 1.00 83.56 95 GLY A C 1
ATOM 741 O O . GLY A 1 95 ? 16.737 9.260 -16.805 1.00 83.56 95 GLY A O 1
ATOM 742 N N . ILE A 1 96 ? 14.908 9.516 -15.538 1.00 85.38 96 ILE A N 1
ATOM 743 C CA . ILE A 1 96 ? 15.481 8.916 -14.330 1.00 85.38 96 ILE A CA 1
ATOM 744 C C . ILE A 1 96 ? 15.457 7.400 -14.508 1.00 85.38 96 ILE A C 1
ATOM 746 O O . ILE A 1 96 ? 14.505 6.850 -15.061 1.00 85.38 96 ILE A O 1
ATOM 750 N N . SER A 1 97 ? 16.480 6.698 -14.020 1.00 86.06 97 SER A N 1
ATOM 751 C CA . SER A 1 97 ? 16.497 5.238 -14.107 1.00 86.06 97 SER A CA 1
ATOM 752 C C . SER A 1 97 ? 15.271 4.636 -13.409 1.00 86.06 97 SER A C 1
ATOM 754 O O . SER A 1 97 ? 14.999 4.961 -12.245 1.00 86.06 97 SER A O 1
ATOM 756 N N . LEU A 1 98 ? 14.616 3.685 -14.072 1.00 84.25 98 LEU A N 1
ATOM 757 C CA . LEU A 1 98 ? 13.518 2.894 -13.514 1.00 84.25 98 LEU A CA 1
ATOM 758 C C . LEU A 1 98 ? 13.881 2.265 -12.159 1.00 84.25 98 LEU A C 1
ATOM 760 O O . LEU A 1 98 ? 13.054 2.210 -11.247 1.00 84.25 98 LEU A O 1
ATOM 764 N N . LEU A 1 99 ? 15.144 1.857 -12.010 1.00 84.50 99 LEU A N 1
ATOM 765 C CA . LEU A 1 99 ? 15.709 1.314 -10.779 1.00 84.50 99 LEU A CA 1
ATOM 766 C C . LEU A 1 99 ? 15.542 2.273 -9.593 1.00 84.50 99 LEU A C 1
ATOM 768 O O . LEU A 1 99 ? 14.907 1.920 -8.601 1.00 84.50 99 LEU A O 1
ATOM 772 N N . TRP A 1 100 ? 16.086 3.490 -9.693 1.00 85.25 100 TRP A N 1
ATOM 773 C CA . TRP A 1 100 ? 16.004 4.492 -8.626 1.00 85.25 100 TRP A CA 1
ATOM 774 C C . TRP A 1 100 ? 14.560 4.856 -8.287 1.00 85.25 100 TRP A C 1
ATOM 776 O O . TRP A 1 100 ? 14.205 4.889 -7.108 1.00 85.25 100 TRP A O 1
ATOM 786 N N . CYS A 1 101 ? 13.713 5.057 -9.300 1.00 88.12 101 CYS A N 1
ATOM 787 C CA . CYS A 1 101 ? 12.287 5.315 -9.100 1.00 88.12 101 CYS A CA 1
ATOM 788 C C . CYS A 1 101 ? 11.611 4.181 -8.312 1.00 88.12 101 CYS A C 1
ATOM 790 O O . CYS A 1 101 ? 10.855 4.433 -7.371 1.00 88.12 101 CYS A O 1
ATOM 792 N N . THR A 1 102 ? 11.940 2.930 -8.642 1.00 88.81 102 THR A N 1
ATOM 793 C CA . THR A 1 102 ? 11.396 1.742 -7.975 1.00 88.81 102 THR A CA 1
ATOM 794 C C . THR A 1 102 ? 11.894 1.605 -6.541 1.00 88.81 102 THR A C 1
ATOM 796 O O . THR A 1 102 ? 11.082 1.425 -5.635 1.00 88.81 102 THR A O 1
ATOM 799 N N . LEU A 1 103 ? 13.201 1.732 -6.301 1.00 91.00 103 LEU A N 1
ATOM 800 C CA . LEU A 1 103 ? 13.785 1.582 -4.964 1.00 91.00 103 LEU A CA 1
ATOM 801 C C . LEU A 1 103 ? 13.320 2.679 -4.005 1.00 91.00 103 LEU A C 1
ATOM 803 O O . LEU A 1 103 ? 12.941 2.380 -2.873 1.00 91.00 103 LEU A O 1
ATOM 807 N N . VAL A 1 104 ? 13.300 3.938 -4.453 1.00 93.50 104 VAL A N 1
ATOM 808 C CA . VAL A 1 104 ? 12.832 5.060 -3.628 1.00 93.50 104 VAL A CA 1
ATOM 809 C C . VAL A 1 104 ? 11.342 4.911 -3.332 1.00 93.50 104 VAL A C 1
ATOM 811 O O . VAL A 1 104 ? 10.942 4.980 -2.168 1.00 93.50 104 VAL A O 1
ATOM 814 N N . GLY A 1 105 ? 10.522 4.649 -4.354 1.00 93.25 105 GLY A N 1
ATOM 815 C CA . GLY A 1 105 ? 9.082 4.467 -4.182 1.00 93.25 105 GLY A CA 1
ATOM 816 C C . GLY A 1 105 ? 8.746 3.310 -3.240 1.00 93.25 105 GLY A C 1
ATOM 817 O O . GLY A 1 105 ? 7.990 3.486 -2.283 1.00 93.25 105 GLY A O 1
ATOM 818 N N . ASN A 1 106 ? 9.366 2.145 -3.443 1.00 95.00 106 ASN A N 1
ATOM 819 C CA . ASN A 1 106 ? 9.174 0.991 -2.567 1.00 95.00 106 ASN A CA 1
ATOM 820 C C . ASN A 1 106 ? 9.682 1.254 -1.148 1.00 95.00 106 ASN A C 1
ATOM 822 O O . ASN A 1 106 ? 9.007 0.880 -0.192 1.00 95.00 106 ASN A O 1
ATOM 826 N N . GLY A 1 107 ? 10.819 1.935 -0.987 1.00 96.31 107 GLY A N 1
ATOM 827 C CA . GLY A 1 107 ? 11.346 2.318 0.324 1.00 96.31 107 GLY A CA 1
ATOM 828 C C . GLY A 1 107 ? 10.353 3.168 1.120 1.00 96.31 107 GLY A C 1
ATOM 829 O O . GLY A 1 107 ? 10.077 2.870 2.285 1.00 96.31 107 GLY A O 1
ATOM 830 N N . VAL A 1 108 ? 9.741 4.169 0.477 1.00 96.88 108 VAL A N 1
ATOM 831 C CA . VAL A 1 108 ? 8.691 4.999 1.093 1.00 96.88 108 VAL A CA 1
ATOM 832 C C . VAL A 1 108 ? 7.482 4.149 1.489 1.00 96.88 108 VAL A C 1
ATOM 834 O O . VAL A 1 108 ? 7.004 4.258 2.622 1.00 96.88 108 VAL A O 1
ATOM 837 N N . VAL A 1 109 ? 7.007 3.273 0.597 1.00 97.75 109 VAL A N 1
ATOM 838 C CA . VAL A 1 109 ? 5.867 2.379 0.868 1.00 97.75 109 VAL A CA 1
ATOM 839 C C . VAL A 1 109 ? 6.162 1.433 2.033 1.00 97.75 109 VAL A C 1
ATOM 841 O O . VAL A 1 109 ? 5.319 1.295 2.918 1.00 97.75 109 VAL A O 1
ATOM 844 N N . ILE A 1 110 ? 7.348 0.819 2.083 1.00 98.12 110 ILE A N 1
ATOM 845 C CA . ILE A 1 110 ? 7.758 -0.109 3.148 1.00 98.12 110 ILE A CA 1
ATOM 846 C C . ILE A 1 110 ? 7.770 0.604 4.500 1.00 98.12 110 ILE A C 1
ATOM 848 O O . ILE A 1 110 ? 7.131 0.135 5.444 1.00 98.12 110 ILE A O 1
ATOM 852 N N . VAL A 1 111 ? 8.449 1.752 4.600 1.00 98.38 111 VAL A N 1
ATOM 853 C CA . VAL A 1 111 ? 8.536 2.516 5.855 1.00 98.38 111 VAL A CA 1
ATOM 854 C C . VAL A 1 111 ? 7.145 2.938 6.319 1.00 98.38 111 VAL A C 1
ATOM 856 O O . VAL A 1 111 ? 6.787 2.720 7.480 1.00 98.38 111 VAL A O 1
ATOM 859 N N . LEU A 1 112 ? 6.331 3.490 5.416 1.00 98.31 112 LEU A N 1
ATOM 860 C CA . LEU A 1 112 ? 4.977 3.922 5.746 1.00 98.31 112 LEU A CA 1
ATOM 861 C C . LEU A 1 112 ? 4.102 2.738 6.180 1.00 98.31 112 LEU A C 1
ATOM 863 O O . LEU A 1 112 ? 3.420 2.827 7.201 1.00 98.31 112 LEU A O 1
ATOM 867 N N . ALA A 1 113 ? 4.155 1.613 5.467 1.00 98.50 113 ALA A N 1
ATOM 868 C CA . ALA A 1 113 ? 3.413 0.405 5.813 1.00 98.50 113 ALA A CA 1
ATOM 869 C C . ALA A 1 113 ? 3.813 -0.141 7.190 1.00 98.50 113 ALA A C 1
ATOM 871 O O . ALA A 1 113 ? 2.928 -0.458 7.984 1.00 98.50 113 ALA A O 1
ATOM 872 N N . ILE A 1 114 ? 5.108 -0.177 7.526 1.00 98.69 114 ILE A N 1
ATOM 873 C CA . ILE A 1 114 ? 5.594 -0.597 8.852 1.00 98.69 114 ILE A CA 1
ATOM 874 C C . ILE A 1 114 ? 5.073 0.343 9.942 1.00 98.69 114 ILE A C 1
ATOM 876 O O . ILE A 1 114 ? 4.500 -0.116 10.934 1.00 98.69 114 ILE A O 1
ATOM 880 N N . VAL A 1 115 ? 5.217 1.660 9.765 1.00 98.62 115 VAL A N 1
ATOM 881 C CA . VAL A 1 115 ? 4.750 2.650 10.750 1.00 98.62 115 VAL A CA 1
ATOM 882 C C . VAL A 1 115 ? 3.245 2.514 10.981 1.00 98.62 115 VAL A C 1
ATOM 884 O O . VAL A 1 115 ? 2.791 2.468 12.130 1.00 98.62 115 VAL A O 1
ATOM 887 N N . LEU A 1 116 ? 2.456 2.404 9.911 1.00 98.62 116 LEU A N 1
ATOM 888 C CA . LEU A 1 116 ? 1.006 2.256 10.012 1.00 98.62 116 LEU A CA 1
ATOM 889 C C . LEU A 1 116 ? 0.604 0.903 10.594 1.00 98.62 116 LEU A C 1
ATOM 891 O O . LEU A 1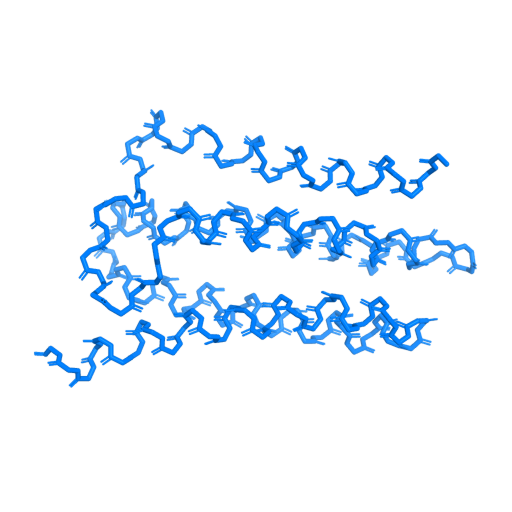 116 ? -0.319 0.867 11.409 1.00 98.62 116 LEU A O 1
ATOM 895 N N . ALA A 1 117 ? 1.306 -0.182 10.264 1.00 98.62 117 ALA A N 1
ATOM 896 C CA . ALA A 1 117 ? 1.095 -1.501 10.854 1.00 98.62 117 ALA A CA 1
ATOM 897 C C . ALA A 1 117 ? 1.312 -1.472 12.371 1.00 98.62 117 ALA A C 1
ATOM 899 O O . ALA A 1 117 ? 0.433 -1.898 13.120 1.00 98.62 117 ALA A O 1
ATOM 900 N N . LEU A 1 118 ? 2.421 -0.894 12.841 1.00 98.50 118 LEU A N 1
ATOM 901 C CA . LEU A 1 118 ? 2.738 -0.784 14.269 1.00 98.50 118 LEU A CA 1
ATOM 902 C C . LEU A 1 118 ? 1.730 0.092 15.021 1.00 98.50 118 LEU A C 1
ATOM 904 O O . LEU A 1 118 ? 1.273 -0.276 16.106 1.00 98.50 118 LEU A O 1
ATOM 908 N N . ARG A 1 119 ? 1.334 1.239 14.449 1.00 98.12 119 ARG A N 1
ATOM 909 C CA . ARG A 1 119 ? 0.308 2.107 15.056 1.00 98.12 119 ARG A CA 1
ATOM 910 C C . ARG A 1 119 ? -1.060 1.430 15.089 1.00 98.12 119 ARG A C 1
ATOM 912 O O . ARG A 1 119 ? -1.749 1.502 16.104 1.00 98.12 119 ARG A O 1
ATOM 919 N N . THR A 1 120 ? -1.426 0.729 14.021 1.00 98.00 120 THR A N 1
ATOM 920 C CA . THR A 1 120 ? -2.694 -0.004 13.912 1.00 98.00 120 THR A CA 1
ATOM 921 C C . THR A 1 120 ? -2.726 -1.230 14.826 1.00 98.00 120 THR A C 1
ATOM 923 O O . THR A 1 120 ? -3.765 -1.520 15.419 1.00 98.00 120 THR A O 1
ATOM 926 N N . ALA A 1 121 ? -1.591 -1.902 15.040 1.00 97.69 121 ALA A N 1
ATOM 927 C CA . ALA A 1 121 ? -1.470 -3.062 15.926 1.00 97.69 121 ALA A CA 1
ATOM 928 C C . ALA A 1 121 ? -1.836 -2.744 17.383 1.00 97.69 121 ALA A C 1
ATOM 930 O O . ALA A 1 121 ? -2.360 -3.610 18.083 1.00 97.69 121 ALA A O 1
ATOM 931 N N . ARG A 1 122 ? -1.635 -1.491 17.824 1.00 96.50 122 ARG A N 1
ATOM 932 C CA . ARG A 1 122 ? -2.076 -1.010 19.148 1.00 96.50 122 ARG A CA 1
ATOM 933 C C . ARG A 1 122 ? -3.600 -1.017 19.305 1.00 96.50 122 ARG A C 1
ATOM 935 O O . ARG A 1 122 ? -4.091 -1.064 20.426 1.00 96.50 122 ARG A O 1
ATOM 942 N N . ARG A 1 123 ? -4.347 -0.963 18.197 1.00 94.94 123 ARG A N 1
ATOM 943 C CA . ARG A 1 123 ? -5.815 -1.079 18.161 1.00 94.94 123 ARG A CA 1
ATOM 944 C C . ARG A 1 123 ? -6.287 -2.495 17.885 1.00 94.94 123 ARG A C 1
ATOM 946 O O . ARG A 1 123 ? -7.234 -2.956 18.508 1.00 94.94 123 ARG A O 1
ATOM 953 N N . SER A 1 124 ? -5.666 -3.162 16.923 1.00 97.75 124 SER A N 1
ATOM 954 C CA . SER A 1 124 ? -5.962 -4.545 16.570 1.00 97.75 124 SER A CA 1
ATOM 955 C C . SER A 1 124 ? -4.733 -5.168 15.938 1.00 97.75 124 SER A C 1
ATOM 957 O O . SER A 1 124 ? -4.284 -4.732 14.875 1.00 97.75 124 SER A O 1
ATOM 959 N N . ARG A 1 125 ? -4.222 -6.229 16.568 1.00 98.00 125 ARG A N 1
ATOM 960 C CA . ARG A 1 125 ? -3.070 -6.986 16.063 1.00 98.00 125 ARG A CA 1
ATOM 961 C C . ARG A 1 125 ? -3.306 -7.470 14.633 1.00 98.00 125 ARG A C 1
ATOM 963 O O . ARG A 1 125 ? -2.435 -7.296 13.795 1.00 98.00 125 ARG A O 1
ATOM 970 N N . TRP A 1 126 ? -4.504 -7.968 14.332 1.00 98.31 126 TRP A N 1
ATOM 971 C CA . TRP A 1 126 ? -4.860 -8.460 12.999 1.00 98.31 126 TRP A CA 1
ATOM 972 C C . TRP A 1 126 ? -4.889 -7.363 11.933 1.00 98.31 126 TRP A C 1
ATOM 974 O O . TRP A 1 126 ? -4.438 -7.587 10.816 1.00 98.31 126 TRP A O 1
ATOM 984 N N . ALA A 1 127 ? -5.358 -6.161 12.275 1.00 97.75 127 ALA A N 1
ATOM 985 C CA . ALA A 1 127 ? -5.304 -5.022 11.358 1.00 97.75 127 ALA A CA 1
ATOM 986 C C . ALA A 1 127 ? -3.861 -4.534 11.139 1.00 97.75 127 ALA A C 1
ATOM 988 O O . ALA A 1 127 ? -3.505 -4.135 10.034 1.00 97.75 127 ALA A O 1
ATOM 989 N N . GLY A 1 128 ? -3.017 -4.609 12.173 1.00 98.38 128 GLY A N 1
ATOM 990 C CA . GLY A 1 128 ? -1.580 -4.376 12.039 1.00 98.38 128 GLY A CA 1
ATOM 991 C C . GLY A 1 128 ? -0.913 -5.396 11.114 1.00 98.38 128 GLY A C 1
ATOM 992 O O . GLY A 1 128 ? -0.202 -5.002 10.198 1.00 98.38 128 GLY A O 1
ATOM 993 N N . VAL A 1 129 ? -1.198 -6.692 11.292 1.00 98.56 129 VAL A N 1
ATOM 994 C CA . VAL A 1 129 ? -0.698 -7.776 10.423 1.00 98.56 129 VAL A CA 1
ATOM 995 C C . VAL A 1 129 ? -1.146 -7.575 8.975 1.00 98.56 129 VAL A C 1
ATOM 997 O O . VAL A 1 129 ? -0.325 -7.685 8.072 1.00 98.56 129 VAL A O 1
ATOM 1000 N N . ALA A 1 130 ? -2.411 -7.208 8.752 1.00 98.06 130 ALA A N 1
ATOM 1001 C CA . ALA A 1 130 ? -2.948 -6.910 7.425 1.00 98.06 130 ALA A CA 1
ATOM 1002 C C . ALA A 1 130 ? -2.129 -5.834 6.681 1.00 98.06 130 ALA A C 1
ATOM 1004 O O . ALA A 1 130 ? -1.826 -6.005 5.504 1.00 98.06 130 ALA A O 1
ATOM 1005 N N . LEU A 1 131 ? -1.719 -4.762 7.369 1.00 98.25 131 LEU A N 1
ATOM 1006 C CA . LEU A 1 131 ? -0.821 -3.744 6.803 1.00 98.25 131 LEU A CA 1
ATOM 1007 C C . LEU A 1 131 ? 0.631 -4.233 6.697 1.00 98.25 131 LEU A C 1
ATOM 1009 O O . LEU A 1 131 ? 1.327 -3.897 5.744 1.00 98.25 131 LEU A O 1
A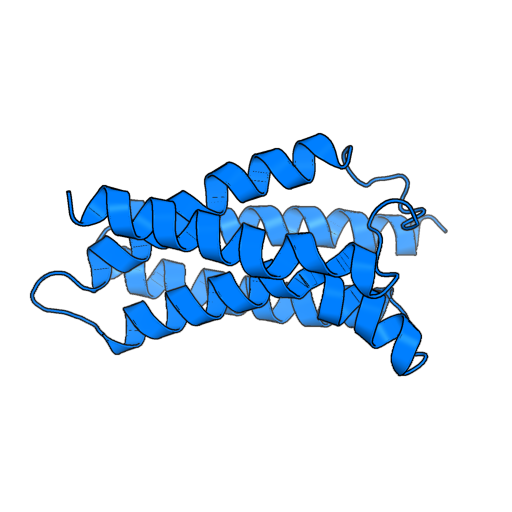TOM 1013 N N . GLY A 1 132 ? 1.087 -5.051 7.646 1.00 98.19 132 GLY A N 1
ATOM 1014 C CA . GLY A 1 132 ? 2.419 -5.655 7.621 1.00 98.19 132 GLY A CA 1
ATOM 1015 C C . GLY A 1 132 ? 2.655 -6.536 6.390 1.00 98.19 132 GLY A C 1
ATOM 1016 O O . GLY A 1 132 ? 3.759 -6.538 5.852 1.00 98.19 132 GLY A O 1
ATOM 1017 N N . LEU A 1 133 ? 1.618 -7.213 5.887 1.00 98.38 133 LEU A N 1
ATOM 1018 C CA . LEU A 1 133 ? 1.694 -7.985 4.641 1.00 98.38 133 LEU A CA 1
ATOM 1019 C C . LEU A 1 133 ? 1.995 -7.110 3.414 1.00 98.38 133 LEU A C 1
ATOM 1021 O O . LEU A 1 133 ? 2.653 -7.584 2.492 1.00 98.38 133 LEU A O 1
ATOM 1025 N N . VAL A 1 134 ? 1.592 -5.834 3.420 1.00 98.00 134 VAL A N 1
ATOM 1026 C CA . VAL A 1 134 ? 1.970 -4.876 2.366 1.00 98.00 134 VAL A CA 1
ATOM 1027 C C . VAL A 1 134 ? 3.472 -4.613 2.410 1.00 98.00 134 VAL A C 1
ATOM 1029 O O . VAL A 1 134 ? 4.141 -4.721 1.387 1.00 98.00 134 VAL A O 1
ATOM 1032 N N . ALA A 1 135 ? 4.023 -4.332 3.596 1.00 97.94 135 ALA A N 1
ATOM 1033 C CA . ALA A 1 135 ? 5.462 -4.127 3.755 1.00 97.94 135 ALA A CA 1
ATOM 1034 C C . ALA A 1 135 ? 6.256 -5.371 3.330 1.00 97.94 135 ALA A C 1
ATOM 1036 O O . ALA A 1 135 ? 7.247 -5.248 2.614 1.00 97.94 135 ALA A O 1
ATOM 1037 N N . LEU A 1 136 ? 5.801 -6.563 3.730 1.00 97.88 136 LEU A N 1
ATOM 1038 C CA . LEU A 1 136 ? 6.419 -7.835 3.355 1.00 97.88 136 LEU A CA 1
ATOM 1039 C C . LEU A 1 136 ? 6.439 -8.031 1.835 1.00 97.88 136 LEU A C 1
ATOM 1041 O O . LEU A 1 136 ? 7.491 -8.318 1.269 1.00 97.88 136 LEU A O 1
ATOM 1045 N N . TRP A 1 137 ? 5.296 -7.836 1.175 1.00 96.69 137 TRP A N 1
ATOM 1046 C CA . TRP A 1 137 ? 5.183 -7.970 -0.274 1.00 96.69 137 TRP A CA 1
ATOM 1047 C C . TRP A 1 137 ? 6.087 -6.989 -1.024 1.00 96.69 137 TRP A C 1
ATOM 1049 O O . TRP A 1 137 ? 6.839 -7.386 -1.910 1.00 96.69 137 TRP A O 1
ATOM 1059 N N . VAL A 1 138 ? 6.070 -5.712 -0.642 1.00 95.31 138 VAL A N 1
ATOM 1060 C CA . VAL A 1 138 ? 6.878 -4.681 -1.310 1.00 95.31 138 VAL A CA 1
ATOM 1061 C C . VAL A 1 138 ? 8.372 -4.891 -1.045 1.00 95.31 138 VAL A C 1
ATOM 1063 O O . VAL A 1 138 ? 9.200 -4.626 -1.918 1.00 95.31 138 VAL A O 1
ATOM 1066 N N . SER A 1 139 ? 8.735 -5.436 0.119 1.00 95.38 139 SER A N 1
ATOM 1067 C CA . SER A 1 139 ? 10.120 -5.826 0.417 1.00 95.38 139 SER A CA 1
ATOM 1068 C C . SER A 1 139 ? 10.568 -6.980 -0.478 1.00 95.38 139 SER A C 1
ATOM 1070 O O . SER A 1 139 ? 11.644 -6.910 -1.064 1.00 95.38 139 SER A O 1
ATOM 1072 N N . PHE A 1 140 ? 9.722 -8.000 -0.650 1.00 92.50 140 PHE A N 1
ATOM 1073 C CA . PHE A 1 140 ? 9.969 -9.100 -1.584 1.00 92.50 140 PHE A CA 1
ATOM 1074 C C . PHE A 1 140 ? 10.159 -8.590 -3.021 1.00 92.50 140 PHE A C 1
ATOM 1076 O O . PHE A 1 140 ? 11.163 -8.915 -3.653 1.00 92.50 140 PHE A O 1
ATOM 1083 N N . ALA A 1 141 ? 9.263 -7.723 -3.504 1.00 89.06 141 ALA A N 1
ATOM 1084 C CA . ALA A 1 141 ? 9.381 -7.115 -4.830 1.00 89.06 141 ALA A CA 1
ATOM 1085 C C . ALA A 1 141 ? 10.681 -6.301 -4.987 1.00 89.06 141 ALA A C 1
ATOM 1087 O O . ALA A 1 141 ? 11.337 -6.365 -6.023 1.00 89.06 141 ALA A O 1
ATOM 1088 N N . SER A 1 142 ? 11.098 -5.581 -3.942 1.00 91.00 142 SER A N 1
ATOM 1089 C CA . SER A 1 142 ? 12.344 -4.801 -3.957 1.00 91.00 142 SER A CA 1
ATOM 1090 C C . SER A 1 142 ? 13.595 -5.677 -4.015 1.00 91.00 142 SER A C 1
ATOM 1092 O O . SER A 1 142 ? 14.561 -5.308 -4.675 1.00 91.00 142 SER A O 1
ATOM 1094 N N . ILE A 1 143 ? 13.588 -6.844 -3.362 1.00 89.00 143 ILE A N 1
ATOM 1095 C CA . ILE A 1 143 ? 14.709 -7.793 -3.426 1.00 89.00 143 ILE A CA 1
ATOM 1096 C C . ILE A 1 143 ? 14.896 -8.316 -4.854 1.00 89.00 143 ILE A C 1
ATOM 1098 O O . ILE A 1 143 ? 16.037 -8.422 -5.291 1.00 89.00 143 ILE A O 1
ATOM 1102 N N . GLY A 1 144 ? 13.812 -8.598 -5.587 1.00 83.31 144 GLY A N 1
ATOM 1103 C CA . GLY A 1 144 ? 13.894 -8.994 -7.002 1.00 83.31 144 GLY A CA 1
ATOM 1104 C C . GLY A 1 144 ? 14.613 -7.941 -7.850 1.00 83.31 144 GLY A C 1
ATOM 1105 O O . GLY A 1 144 ? 15.580 -8.246 -8.540 1.00 83.31 144 GLY A O 1
ATOM 1106 N N . VAL A 1 145 ? 14.233 -6.673 -7.673 1.00 82.06 145 VAL A N 1
ATOM 1107 C CA . VAL A 1 145 ? 14.863 -5.530 -8.356 1.00 82.06 145 VAL A CA 1
ATOM 1108 C C . VAL A 1 145 ? 16.355 -5.403 -8.016 1.00 82.06 145 VAL A C 1
ATOM 1110 O O . VAL A 1 145 ? 17.177 -5.192 -8.903 1.00 82.06 145 VAL A O 1
ATOM 1113 N N . VAL A 1 146 ? 16.730 -5.547 -6.740 1.00 84.50 146 VAL A N 1
ATOM 1114 C CA . VAL A 1 146 ? 18.142 -5.481 -6.314 1.00 84.50 146 VAL A CA 1
ATOM 1115 C C . VAL A 1 146 ? 18.943 -6.684 -6.812 1.00 84.50 146 VAL A C 1
ATOM 1117 O O . VAL A 1 146 ? 20.114 -6.544 -7.149 1.00 84.50 146 VAL A O 1
ATOM 1120 N N . ARG A 1 147 ? 18.347 -7.876 -6.856 1.00 81.25 147 ARG A N 1
ATOM 1121 C CA . ARG A 1 147 ? 19.033 -9.079 -7.336 1.00 81.25 147 ARG A CA 1
ATOM 1122 C C . ARG A 1 147 ? 19.404 -8.949 -8.807 1.00 81.25 147 ARG A C 1
ATOM 1124 O O . ARG A 1 147 ? 20.536 -9.264 -9.161 1.00 81.25 147 ARG A O 1
ATOM 1131 N N . ASP A 1 148 ? 18.478 -8.463 -9.623 1.00 73.75 148 ASP A N 1
ATOM 1132 C CA . ASP A 1 148 ? 18.713 -8.310 -11.058 1.00 73.75 148 ASP A CA 1
ATOM 1133 C C . ASP A 1 148 ? 19.755 -7.217 -11.346 1.00 73.75 148 ASP A C 1
ATOM 1135 O O . ASP A 1 148 ? 20.515 -7.344 -12.298 1.00 73.75 148 ASP A O 1
ATOM 1139 N N . LEU A 1 149 ? 19.903 -6.228 -10.452 1.00 71.69 149 LEU A N 1
ATOM 1140 C CA . LEU A 1 149 ? 21.005 -5.256 -10.489 1.00 71.69 149 LEU A CA 1
ATOM 1141 C C . LEU A 1 149 ? 22.389 -5.883 -10.258 1.00 71.69 149 LEU A C 1
ATOM 1143 O O . LEU A 1 149 ? 23.371 -5.398 -10.801 1.00 71.69 149 LEU A O 1
ATOM 1147 N N . ILE A 1 150 ? 22.493 -6.893 -9.392 1.00 75.75 150 ILE A N 1
ATOM 1148 C CA . ILE A 1 150 ? 23.781 -7.524 -9.050 1.00 75.75 150 ILE A CA 1
ATOM 1149 C C . ILE A 1 150 ? 24.170 -8.583 -10.093 1.00 75.75 150 ILE A C 1
ATOM 1151 O O . ILE A 1 150 ? 25.348 -8.896 -10.245 1.00 75.75 150 ILE A O 1
ATOM 1155 N N . ALA A 1 151 ? 23.179 -9.177 -10.761 1.00 71.81 151 ALA A N 1
ATOM 1156 C CA . ALA A 1 151 ? 23.374 -10.268 -11.710 1.00 71.81 151 ALA A CA 1
ATOM 1157 C C . ALA A 1 151 ? 23.619 -9.812 -13.161 1.00 71.81 151 ALA A C 1
ATOM 1159 O O . ALA A 1 151 ? 24.103 -10.626 -13.950 1.00 71.81 151 ALA A O 1
ATOM 1160 N N . GLY A 1 152 ? 23.257 -8.570 -13.505 1.00 59.84 152 GLY A N 1
ATOM 1161 C CA . GLY A 1 152 ? 23.545 -7.930 -14.796 1.00 59.84 152 GLY A CA 1
ATOM 1162 C C . GLY A 1 152 ? 24.829 -7.117 -14.762 1.00 59.84 152 GLY A C 1
ATOM 1163 O O . GLY A 1 152 ? 25.565 -7.170 -15.771 1.00 59.84 152 GLY A O 1
#